Protein AF-A0AAV5MUM1-F1 (afdb_monomer)

Foldseek 3Di:
DDDDDDDDDDDDDPPDDLQCLAQVVVVVDPPHVCVVVVHGGGDPDDDDPDDDDPPPPDD

Mean predicted aligned error: 5.09 Å

pLDDT: mean 91.94, std 11.87, range [50.5, 98.5]

Secondary structure (DSSP, 8-state):
-------------TT--HHHHHH-GGGTSSS-HHHHHTS----S---------------

Sequence (59 aa):
GSSQYFLLYLCTQAGTYIKEFVHGDLGRTHPSVGSILGCRAEIMQLDVTDVKMDCFLTG

Radius of gyration: 14.81 Å; Cα contacts (8 Å, |Δi|>4): 36; chains: 1; bounding box: 37×21×45 Å

InterPro domains:
  IPR020103 Pseudouridine synthase, catalytic domain superfamily [SSF55120] (4-52)
  IPR039894 tRNA pseudouridine synthase Pus10-like [PTHR21568] (4-55)
  IPR048741 Pus10-like, C-terminal [PF21238] (3-51)

Structure (mmCIF, N/CA/C/O backbone):
data_AF-A0AAV5MUM1-F1
#
_entry.id   AF-A0AAV5MUM1-F1
#
loop_
_atom_site.group_PDB
_atom_site.id
_atom_site.type_symbol
_atom_site.label_atom_id
_atom_site.label_alt_id
_atom_site.label_comp_id
_atom_site.label_asym_id
_atom_site.label_entity_id
_atom_site.label_seq_id
_atom_site.pdbx_PDB_ins_code
_atom_site.Cartn_x
_atom_site.Cartn_y
_atom_site.Cartn_z
_atom_site.occupancy
_atom_site.B_iso_or_equiv
_atom_site.auth_seq_id
_atom_site.auth_comp_id
_atom_site.auth_asym_id
_atom_site.auth_atom_id
_atom_site.pdbx_PDB_model_num
ATOM 1 N N . GLY A 1 1 ? -16.874 -1.793 17.552 1.00 63.12 1 GLY A N 1
ATOM 2 C CA . GLY A 1 1 ? -16.575 -1.093 16.290 1.00 63.12 1 GLY A CA 1
ATOM 3 C C . GLY A 1 1 ? -16.486 -2.124 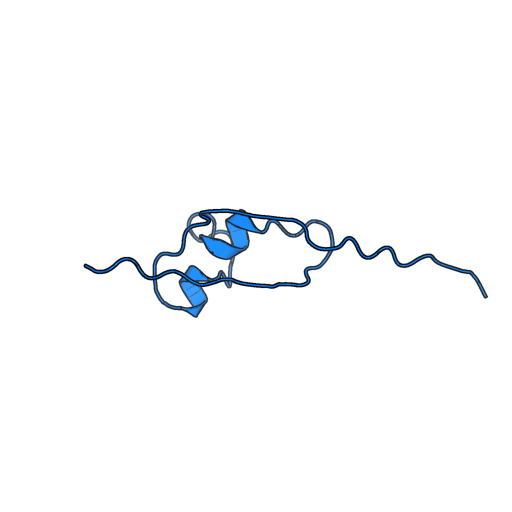15.193 1.00 63.12 1 GLY A C 1
ATOM 4 O O . GLY A 1 1 ? -15.954 -3.194 15.454 1.00 63.12 1 GLY A O 1
ATOM 5 N N . SER A 1 2 ? -17.060 -1.860 14.024 1.00 82.00 2 SER A N 1
ATOM 6 C CA . SER A 1 2 ? -16.952 -2.757 12.870 1.00 82.00 2 SER A CA 1
ATOM 7 C C . SER A 1 2 ? -15.530 -2.722 12.316 1.00 82.00 2 SER A C 1
ATOM 9 O O . SER A 1 2 ? -15.023 -1.638 12.021 1.00 82.00 2 SER A O 1
ATOM 11 N N . SER A 1 3 ? -14.901 -3.882 12.154 1.00 81.88 3 SER A N 1
ATOM 12 C CA . SER A 1 3 ? -13.659 -3.983 11.389 1.00 81.88 3 SER A CA 1
ATOM 13 C C . SER A 1 3 ? -13.942 -3.667 9.922 1.00 81.88 3 SER A C 1
ATOM 15 O O . SER A 1 3 ? -14.900 -4.194 9.357 1.00 81.88 3 SER A O 1
ATOM 17 N N . GLN A 1 4 ? -13.129 -2.798 9.325 1.00 92.06 4 GLN A N 1
ATOM 18 C CA . GLN A 1 4 ? -13.201 -2.462 7.905 1.00 92.06 4 GLN A CA 1
ATOM 19 C C . GLN A 1 4 ? -12.016 -3.101 7.188 1.00 92.06 4 GLN A C 1
ATOM 21 O O . GLN A 1 4 ? -10.886 -3.020 7.668 1.00 92.06 4 GLN A O 1
ATOM 26 N N . TYR A 1 5 ? -12.283 -3.731 6.049 1.00 95.50 5 TYR A N 1
ATOM 27 C CA . TYR A 1 5 ? -11.281 -4.420 5.243 1.00 95.50 5 TYR A CA 1
ATOM 28 C C . TYR A 1 5 ? -11.387 -3.958 3.795 1.00 95.50 5 TYR A C 1
ATOM 30 O O . TYR A 1 5 ? -12.480 -3.680 3.304 1.00 95.50 5 TYR A O 1
ATOM 38 N N . PHE A 1 6 ? -10.253 -3.905 3.107 1.00 96.50 6 PHE A N 1
ATOM 39 C CA . PHE A 1 6 ? -10.195 -3.642 1.676 1.00 96.50 6 PHE A CA 1
ATOM 40 C C . PHE A 1 6 ? -8.998 -4.365 1.060 1.00 96.50 6 PHE A C 1
ATOM 42 O O . PHE A 1 6 ? -8.060 -4.745 1.762 1.00 96.50 6 PHE A O 1
ATOM 49 N N . LEU A 1 7 ? -9.043 -4.550 -0.257 1.00 97.94 7 LEU A N 1
ATOM 50 C CA . LEU A 1 7 ? -7.921 -5.056 -1.039 1.00 97.94 7 LEU A CA 1
ATOM 51 C C . LEU A 1 7 ? -7.178 -3.881 -1.669 1.00 97.94 7 LEU A C 1
ATOM 53 O O . LEU A 1 7 ? -7.799 -2.987 -2.246 1.00 97.94 7 LEU A O 1
ATOM 57 N N . LEU A 1 8 ? -5.852 -3.901 -1.568 1.00 97.88 8 LEU A N 1
ATOM 58 C CA . LEU A 1 8 ? -4.975 -2.870 -2.106 1.00 97.88 8 LEU A CA 1
ATOM 59 C C . LEU A 1 8 ? -4.009 -3.496 -3.110 1.00 97.88 8 LEU A C 1
ATOM 61 O O . LEU A 1 8 ? -3.088 -4.211 -2.727 1.00 97.88 8 LEU A O 1
ATOM 65 N N . TYR A 1 9 ? -4.219 -3.211 -4.393 1.00 98.12 9 TYR A N 1
ATOM 66 C CA . TYR A 1 9 ? -3.315 -3.620 -5.465 1.00 98.12 9 TYR A CA 1
ATOM 67 C C . TYR A 1 9 ? -2.336 -2.487 -5.765 1.00 98.12 9 TYR A C 1
ATOM 69 O O . TYR A 1 9 ? -2.752 -1.353 -5.998 1.00 98.12 9 TYR A O 1
ATOM 77 N N . LEU A 1 10 ? -1.037 -2.788 -5.755 1.00 97.19 10 LEU A N 1
ATOM 78 C CA . LEU A 1 10 ? 0.032 -1.807 -5.944 1.00 97.19 10 LEU A CA 1
ATOM 79 C C . LEU A 1 10 ? 1.101 -2.363 -6.881 1.00 97.19 10 LEU A C 1
ATOM 81 O O . LEU A 1 10 ? 1.453 -3.537 -6.807 1.00 97.19 10 LEU A O 1
ATOM 85 N N . CYS A 1 11 ? 1.660 -1.488 -7.712 1.00 97.25 11 CYS A N 1
ATOM 86 C CA . CYS A 1 11 ? 2.934 -1.711 -8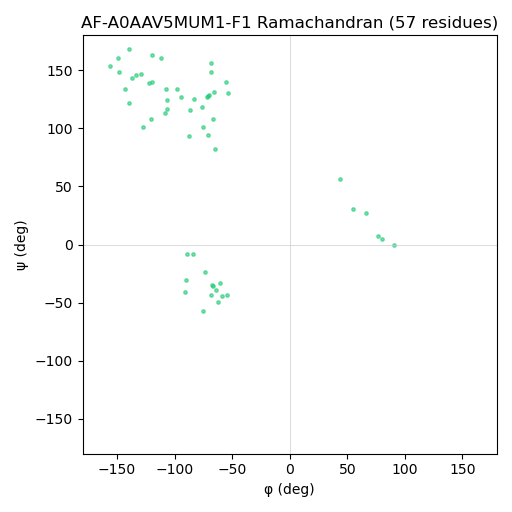.383 1.00 97.25 11 CYS A CA 1
ATOM 87 C C . CYS A 1 11 ? 3.959 -0.819 -7.689 1.00 97.25 11 CYS A C 1
ATOM 89 O O . CYS A 1 11 ? 3.751 0.391 -7.595 1.00 97.25 11 CYS A O 1
ATOM 91 N N . THR A 1 12 ? 5.048 -1.394 -7.194 1.00 96.81 12 THR A N 1
ATOM 92 C CA . THR A 1 12 ? 6.072 -0.650 -6.453 1.00 96.81 12 THR A CA 1
ATOM 93 C C . THR A 1 12 ? 7.421 -0.730 -7.145 1.00 96.81 12 THR A C 1
ATOM 95 O O . THR A 1 12 ? 7.654 -1.599 -7.983 1.00 96.81 12 THR A O 1
ATOM 98 N N . GLN A 1 13 ? 8.333 0.164 -6.770 1.00 95.88 13 GLN A N 1
ATOM 99 C CA . GLN A 1 13 ? 9.735 0.042 -7.160 1.00 95.88 13 GLN A CA 1
ATOM 100 C C . GLN A 1 13 ? 10.383 -1.160 -6.455 1.00 95.88 13 GLN A C 1
ATOM 102 O O . GLN A 1 13 ? 9.931 -1.593 -5.386 1.00 95.88 13 GLN A O 1
ATOM 107 N N . ALA A 1 14 ? 11.455 -1.694 -7.044 1.00 94.62 14 ALA A N 1
ATOM 108 C CA . ALA A 1 14 ? 12.235 -2.774 -6.448 1.00 94.62 14 ALA A CA 1
ATOM 109 C C . ALA A 1 14 ? 12.732 -2.399 -5.040 1.00 94.62 14 ALA A C 1
ATOM 111 O O . ALA A 1 14 ? 13.136 -1.265 -4.793 1.00 94.62 14 ALA A O 1
ATOM 112 N N . GLY A 1 15 ? 12.692 -3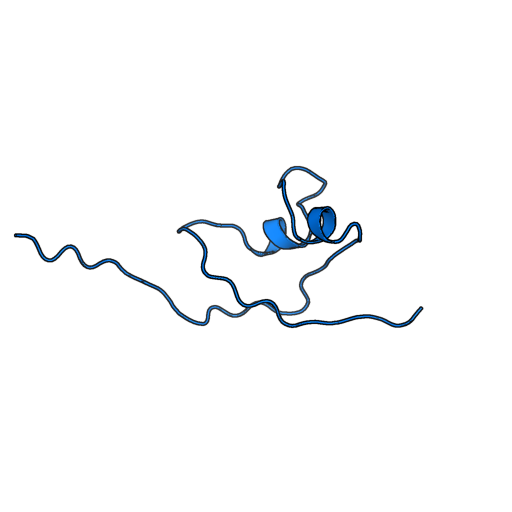.360 -4.114 1.00 95.12 15 GLY A N 1
ATOM 113 C CA . GLY A 1 15 ? 13.131 -3.154 -2.729 1.00 95.12 15 GLY A CA 1
ATOM 114 C C . GLY A 1 15 ? 12.151 -2.379 -1.843 1.00 95.12 15 GLY A C 1
ATOM 115 O O . GLY A 1 15 ? 12.494 -2.065 -0.707 1.00 95.12 15 GLY A O 1
ATOM 116 N N . THR A 1 16 ? 10.937 -2.079 -2.317 1.00 96.94 16 THR A N 1
ATOM 117 C CA . THR A 1 16 ? 9.915 -1.441 -1.474 1.00 96.94 16 THR A CA 1
ATOM 118 C C . THR A 1 16 ? 9.403 -2.410 -0.404 1.00 96.94 16 THR A C 1
ATOM 120 O O . THR A 1 16 ? 8.968 -3.522 -0.700 1.00 96.94 16 THR A O 1
ATOM 123 N N . TYR A 1 17 ? 9.406 -1.955 0.845 1.00 97.75 17 TYR A N 1
ATOM 124 C CA . TYR A 1 17 ? 8.952 -2.693 2.022 1.00 97.75 17 TYR A CA 1
ATOM 125 C C . TYR A 1 17 ? 7.439 -2.489 2.229 1.00 97.75 17 TYR A C 1
ATOM 127 O O . TYR A 1 17 ? 6.994 -1.494 2.802 1.00 97.75 17 TYR A O 1
ATOM 135 N N . ILE A 1 18 ? 6.623 -3.401 1.685 1.00 98.38 18 ILE A N 1
ATOM 136 C CA . ILE A 1 18 ? 5.160 -3.217 1.596 1.00 98.38 18 ILE A CA 1
ATOM 137 C C . ILE A 1 18 ? 4.474 -3.218 2.967 1.00 98.38 18 ILE A C 1
ATOM 139 O O . ILE A 1 18 ? 3.517 -2.471 3.165 1.00 98.38 18 ILE A O 1
ATOM 143 N N . LYS A 1 19 ? 4.950 -4.022 3.927 1.00 97.81 19 LYS A N 1
ATOM 144 C CA . LYS A 1 19 ? 4.353 -4.073 5.274 1.00 97.81 19 LYS A CA 1
ATOM 145 C C . LYS A 1 19 ? 4.473 -2.715 5.954 1.00 97.81 19 LYS A C 1
ATOM 147 O O . LYS A 1 19 ? 3.475 -2.137 6.378 1.00 97.81 19 LYS A O 1
ATOM 152 N N . GLU A 1 20 ? 5.674 -2.170 5.920 1.00 98.38 20 GLU A N 1
ATOM 153 C CA . GLU A 1 20 ? 6.066 -0.894 6.487 1.00 98.38 20 GLU A CA 1
ATOM 154 C C . GLU A 1 20 ? 5.336 0.262 5.800 1.00 98.38 20 GLU A C 1
ATOM 156 O O . GLU A 1 20 ? 4.855 1.170 6.475 1.00 98.38 20 GLU A O 1
ATOM 161 N N . PHE A 1 21 ? 5.145 0.197 4.478 1.00 98.50 21 PHE A N 1
ATOM 162 C CA . PHE A 1 21 ? 4.302 1.155 3.762 1.00 98.50 21 PHE A CA 1
ATOM 163 C C . PHE A 1 21 ? 2.839 1.139 4.237 1.00 98.50 21 PHE A C 1
ATOM 165 O O . PHE A 1 21 ? 2.200 2.190 4.275 1.00 98.50 21 PHE A O 1
ATOM 172 N N . VAL A 1 22 ? 2.291 -0.011 4.645 1.00 98.31 22 VAL A N 1
ATOM 173 C CA . VAL A 1 22 ? 0.915 -0.082 5.159 1.00 98.31 22 VAL A CA 1
ATOM 174 C C . VAL A 1 22 ? 0.811 0.484 6.577 1.00 98.31 22 VAL A C 1
ATOM 176 O O . VAL A 1 22 ? 0.047 1.428 6.796 1.00 98.31 22 VAL A O 1
ATOM 179 N N . HIS A 1 23 ? 1.576 -0.057 7.531 1.00 97.69 23 HIS A N 1
ATOM 180 C CA . HIS A 1 23 ? 1.436 0.295 8.953 1.00 97.69 23 HIS A CA 1
ATOM 181 C C . HIS A 1 23 ? 2.292 1.497 9.394 1.00 97.69 23 HIS A C 1
ATOM 183 O O . HIS A 1 23 ? 2.156 1.987 10.514 1.00 97.69 23 HIS A O 1
ATOM 189 N N . GLY A 1 24 ? 3.178 1.991 8.529 1.00 98.19 24 GLY A N 1
ATOM 190 C CA . GLY A 1 24 ? 3.993 3.189 8.743 1.00 98.19 24 GLY A CA 1
ATOM 191 C C . GLY A 1 24 ? 5.229 3.003 9.614 1.00 98.19 24 GLY A C 1
ATOM 192 O O . GLY A 1 24 ? 5.889 3.995 9.910 1.00 98.19 24 GLY A O 1
ATO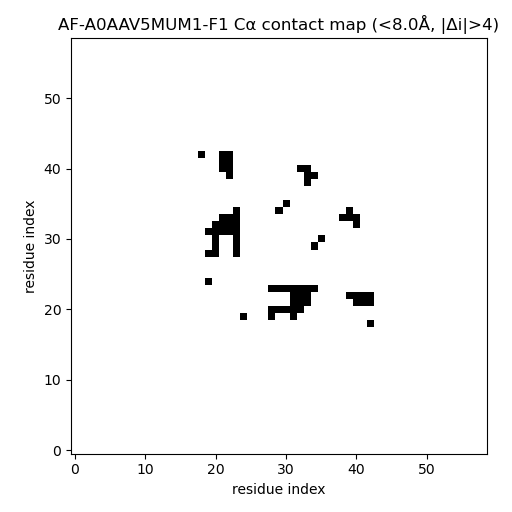M 193 N N . ASP A 1 25 ? 5.531 1.771 10.030 1.00 97.56 25 ASP A N 1
ATOM 194 C CA . ASP A 1 25 ? 6.730 1.416 10.800 1.00 97.56 25 ASP A CA 1
ATOM 195 C C . ASP A 1 25 ? 7.057 2.404 11.938 1.00 97.56 25 ASP A C 1
ATOM 197 O O . ASP A 1 25 ? 8.106 3.046 11.973 1.00 97.56 25 ASP A O 1
ATOM 201 N N . LEU A 1 26 ? 6.079 2.603 12.831 1.00 95.94 26 LEU A N 1
ATOM 202 C CA . LEU A 1 26 ? 6.156 3.548 13.956 1.00 95.94 26 LEU A CA 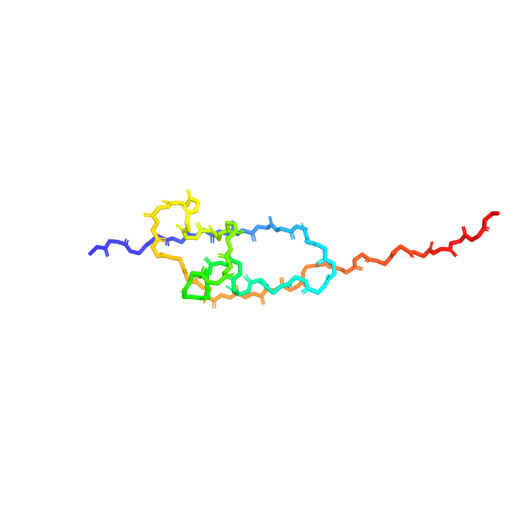1
ATOM 203 C C . LEU A 1 26 ? 6.496 4.995 13.539 1.00 95.94 26 LEU A C 1
ATOM 205 O O . LEU A 1 26 ? 7.107 5.746 14.294 1.00 95.94 26 LEU A O 1
ATOM 209 N N . GLY A 1 27 ? 6.086 5.390 12.334 1.00 95.69 27 GLY A N 1
ATOM 210 C CA . GLY A 1 27 ? 6.319 6.715 11.766 1.00 95.69 27 GLY A CA 1
ATOM 211 C C . GLY A 1 27 ? 7.608 6.846 10.952 1.00 95.69 27 GLY A C 1
ATOM 212 O O . GLY A 1 27 ? 7.850 7.922 10.413 1.00 95.69 27 GLY A O 1
ATOM 213 N N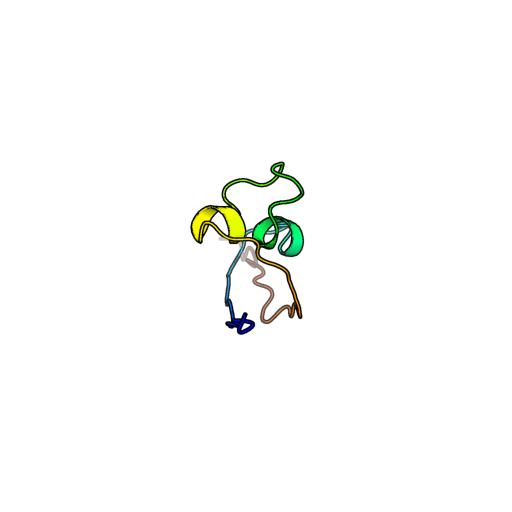 . ARG A 1 28 ? 8.426 5.790 10.816 1.00 98.12 28 ARG A N 1
ATOM 214 C CA . ARG A 1 28 ? 9.645 5.835 9.985 1.00 98.12 28 ARG A CA 1
ATOM 215 C C . ARG A 1 28 ? 9.350 5.820 8.484 1.00 98.12 28 ARG A C 1
ATOM 217 O O . ARG A 1 28 ? 10.176 6.292 7.705 1.00 98.12 28 ARG A O 1
ATOM 224 N N . THR A 1 29 ? 8.195 5.296 8.072 1.00 98.25 29 THR A N 1
ATOM 225 C CA . THR A 1 29 ? 7.771 5.258 6.666 1.00 98.25 29 THR A CA 1
ATOM 226 C C . THR A 1 29 ? 6.662 6.276 6.420 1.00 98.25 29 THR A C 1
ATOM 228 O O . THR A 1 29 ? 5.574 6.165 6.989 1.00 98.25 29 THR A O 1
ATOM 231 N N . HIS A 1 30 ? 6.931 7.268 5.563 1.00 97.06 30 HIS A N 1
ATOM 232 C CA . HIS A 1 30 ? 5.994 8.351 5.263 1.00 97.06 30 HIS A CA 1
ATOM 233 C C . HIS A 1 30 ? 6.047 8.790 3.780 1.00 97.06 30 HIS A C 1
ATOM 235 O O . HIS A 1 30 ? 7.143 9.019 3.267 1.00 97.06 30 HIS A O 1
ATOM 241 N N . PRO A 1 31 ? 4.891 8.959 3.105 1.00 97.06 31 PRO A N 1
ATOM 242 C CA . PRO A 1 31 ? 3.560 8.595 3.588 1.00 97.06 31 PRO A CA 1
ATOM 243 C C . PRO A 1 31 ? 3.390 7.068 3.687 1.00 97.06 31 PRO A C 1
ATOM 245 O O . PRO A 1 31 ? 3.959 6.310 2.907 1.00 97.06 31 PRO A O 1
ATOM 248 N N . SER A 1 32 ? 2.588 6.629 4.654 1.00 98.44 32 SER A N 1
ATOM 249 C CA . SER A 1 32 ? 2.073 5.260 4.794 1.00 98.44 32 SER A CA 1
ATOM 250 C C . SER A 1 32 ? 0.565 5.220 4.553 1.00 98.44 32 SER A C 1
ATOM 252 O O . SER A 1 32 ? -0.106 6.244 4.707 1.00 98.44 32 SER A O 1
ATOM 254 N N . VAL A 1 33 ? -0.002 4.053 4.244 1.00 98.12 33 VAL A N 1
ATOM 255 C CA . VAL A 1 33 ? -1.459 3.886 4.062 1.00 98.12 33 VAL A CA 1
ATOM 256 C C . VAL A 1 33 ? -2.230 4.376 5.288 1.00 98.12 33 VAL A C 1
ATOM 258 O O . VAL A 1 33 ? -3.198 5.120 5.140 1.00 98.12 33 VAL A O 1
ATOM 261 N N . GLY A 1 34 ? -1.766 4.038 6.496 1.00 97.06 34 GLY A N 1
ATOM 262 C CA . GLY A 1 34 ? -2.367 4.543 7.730 1.00 97.06 34 GLY A CA 1
ATOM 263 C C . GLY A 1 34 ? -2.354 6.074 7.819 1.00 97.06 34 GLY A C 1
ATOM 264 O O . GLY A 1 34 ? -3.375 6.686 8.127 1.00 97.06 34 GLY A O 1
ATOM 265 N N . SER A 1 35 ? -1.231 6.714 7.469 1.00 98.06 35 SER A N 1
ATOM 266 C CA . SER A 1 35 ? -1.148 8.184 7.459 1.00 98.06 35 SER A CA 1
ATOM 267 C C . SER A 1 35 ? -2.025 8.830 6.382 1.00 98.06 35 SER A C 1
ATOM 269 O O . SER A 1 35 ? -2.602 9.884 6.629 1.00 98.06 35 SER A O 1
ATOM 271 N N . ILE A 1 36 ? -2.173 8.185 5.220 1.00 98.12 36 ILE A N 1
ATOM 272 C CA . ILE A 1 36 ? -3.011 8.660 4.111 1.00 98.12 36 ILE A CA 1
ATOM 273 C C . ILE A 1 36 ? -4.494 8.590 4.489 1.00 98.12 36 ILE A C 1
ATOM 275 O O . ILE A 1 36 ? -5.244 9.522 4.218 1.00 98.12 36 ILE A O 1
ATOM 279 N N . LEU A 1 37 ? -4.920 7.496 5.125 1.00 96.38 37 LEU A N 1
ATOM 280 C CA . LEU A 1 37 ? -6.311 7.288 5.537 1.00 96.38 37 LEU A CA 1
ATOM 281 C C . LEU A 1 37 ? -6.650 7.937 6.889 1.00 96.38 37 LEU A C 1
ATOM 283 O O . LEU A 1 37 ? -7.814 7.949 7.286 1.00 96.38 37 LEU A O 1
ATOM 287 N N . GLY A 1 38 ? -5.654 8.457 7.612 1.00 96.19 38 GLY A N 1
ATOM 288 C CA . GLY A 1 38 ? -5.834 9.034 8.945 1.00 96.19 38 GLY A CA 1
ATOM 289 C C . GLY A 1 38 ? -6.247 8.006 10.004 1.00 96.19 38 GLY A C 1
ATOM 290 O O . GLY A 1 38 ? -6.910 8.357 10.979 1.00 96.19 38 GLY A O 1
ATOM 291 N N . CYS A 1 39 ? -5.891 6.733 9.823 1.00 95.00 39 CYS A N 1
ATOM 292 C CA . CYS A 1 39 ? -6.248 5.651 10.736 1.00 95.00 39 CYS A CA 1
ATOM 293 C C . CYS A 1 39 ? -5.089 4.668 10.936 1.00 95.00 39 CYS A C 1
ATOM 295 O O . CYS A 1 39 ? -4.107 4.662 10.196 1.00 95.00 39 CYS A O 1
ATOM 297 N N . ARG A 1 40 ? -5.204 3.778 11.927 1.00 95.19 40 ARG A N 1
ATOM 298 C CA . ARG A 1 40 ? -4.298 2.627 12.011 1.00 95.19 40 ARG A CA 1
ATOM 299 C C . ARG A 1 40 ? -4.654 1.638 10.899 1.00 95.19 40 ARG A C 1
ATOM 301 O O . ARG A 1 40 ? -5.810 1.233 10.799 1.00 95.19 40 ARG A O 1
ATOM 308 N N . ALA A 1 41 ? -3.666 1.248 10.102 1.00 96.62 41 ALA A N 1
ATOM 309 C CA . ALA A 1 41 ? -3.788 0.221 9.074 1.00 96.62 41 ALA A CA 1
ATOM 310 C C . ALA A 1 41 ? -2.807 -0.918 9.378 1.00 96.62 41 ALA A C 1
ATOM 312 O O . ALA A 1 41 ? -1.684 -0.666 9.805 1.00 96.62 41 ALA A O 1
ATOM 313 N N . GLU A 1 42 ? -3.237 -2.161 9.173 1.00 96.19 42 GLU A N 1
ATOM 314 C CA . GLU A 1 42 ? -2.454 -3.376 9.426 1.00 96.19 42 GLU A CA 1
ATOM 315 C C . GLU A 1 42 ? -2.587 -4.322 8.230 1.00 96.19 42 GLU A C 1
ATOM 317 O O . GLU A 1 42 ? -3.649 -4.394 7.606 1.00 96.19 42 GLU A O 1
ATOM 322 N N . ILE A 1 43 ? -1.521 -5.061 7.914 1.00 96.62 43 ILE A N 1
ATOM 323 C CA . ILE A 1 43 ? -1.565 -6.099 6.878 1.00 96.62 43 ILE A CA 1
ATOM 324 C C . ILE A 1 43 ? -2.132 -7.387 7.467 1.00 96.62 43 ILE A C 1
ATOM 326 O O . ILE A 1 43 ? -1.582 -7.938 8.416 1.00 96.62 43 ILE A O 1
ATOM 330 N N . MET A 1 44 ? -3.185 -7.905 6.834 1.00 96.69 44 MET A N 1
ATOM 331 C CA . MET A 1 44 ? -3.725 -9.239 7.118 1.00 96.69 44 MET A CA 1
ATOM 332 C C . MET A 1 44 ? -3.090 -10.314 6.226 1.00 96.69 44 MET A C 1
ATOM 334 O O . MET A 1 44 ? -2.777 -11.402 6.697 1.00 96.69 44 MET A O 1
ATOM 338 N N . GLN A 1 45 ? -2.883 -10.000 4.944 1.00 97.94 45 GLN A N 1
ATOM 339 C CA . GLN A 1 45 ? -2.281 -10.881 3.943 1.00 97.94 45 GLN A CA 1
ATOM 340 C C . GLN A 1 45 ? -1.514 -10.039 2.917 1.00 97.94 45 GLN A C 1
ATOM 342 O O . GLN A 1 45 ? -1.889 -8.897 2.648 1.00 97.94 45 GLN A O 1
ATOM 347 N N . LEU A 1 46 ? -0.434 -10.595 2.368 1.00 98.06 46 LEU A N 1
ATOM 348 C CA . LEU A 1 46 ? 0.383 -9.963 1.337 1.00 98.06 46 LEU A CA 1
ATOM 349 C C . LEU A 1 46 ? 0.788 -11.012 0.305 1.00 98.06 46 LEU A C 1
ATOM 351 O O . LEU A 1 46 ? 1.476 -11.969 0.653 1.00 98.06 46 LEU A O 1
ATOM 355 N N . ASP A 1 47 ? 0.416 -10.774 -0.949 1.00 97.94 47 ASP A N 1
ATOM 356 C CA . ASP A 1 47 ? 0.747 -11.631 -2.084 1.00 97.94 47 ASP 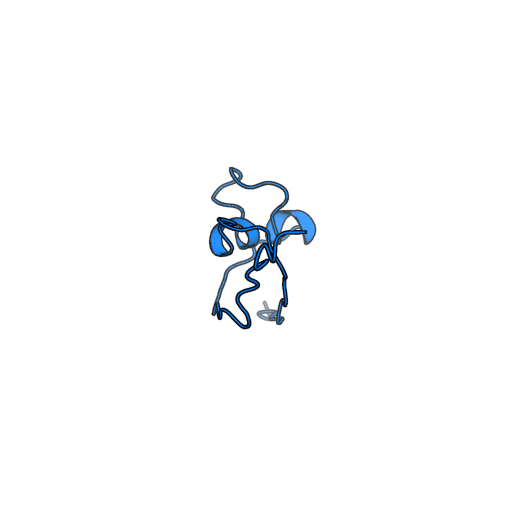A CA 1
ATOM 357 C C . ASP A 1 47 ? 1.505 -10.832 -3.150 1.00 97.94 47 ASP A C 1
ATOM 359 O O . ASP A 1 47 ? 1.158 -9.688 -3.455 1.00 97.94 47 ASP A O 1
ATOM 363 N N . VAL A 1 48 ? 2.531 -11.446 -3.743 1.00 97.06 48 VAL A N 1
ATOM 364 C CA . VAL A 1 48 ? 3.192 -10.916 -4.944 1.00 97.06 48 VAL A CA 1
ATOM 365 C C . VAL A 1 48 ? 2.417 -11.418 -6.156 1.00 97.06 48 VAL A C 1
ATOM 367 O O . VAL A 1 48 ? 2.348 -12.621 -6.391 1.00 97.06 48 VAL A O 1
ATOM 370 N N . THR A 1 49 ? 1.816 -10.497 -6.907 1.00 97.19 49 THR A N 1
ATOM 371 C CA . THR A 1 49 ? 0.981 -10.835 -8.073 1.00 97.19 49 THR A CA 1
ATOM 372 C C . THR A 1 49 ? 1.769 -10.901 -9.377 1.00 97.19 49 THR A C 1
ATOM 374 O O . THR A 1 49 ? 1.408 -11.674 -10.257 1.00 97.19 49 THR A O 1
ATOM 377 N N . ASP A 1 50 ? 2.837 -10.111 -9.497 1.00 95.88 50 ASP A N 1
ATOM 378 C CA . ASP A 1 50 ? 3.694 -10.048 -10.679 1.00 95.88 50 ASP A CA 1
ATOM 379 C C . ASP A 1 50 ? 5.100 -9.546 -10.304 1.00 95.88 50 ASP A C 1
ATOM 381 O O . ASP A 1 50 ? 5.263 -8.803 -9.330 1.00 95.88 50 ASP A O 1
ATOM 385 N N . VAL A 1 51 ? 6.115 -9.932 -11.082 1.00 93.44 51 VAL A N 1
ATOM 386 C CA . VAL A 1 51 ? 7.495 -9.440 -10.945 1.00 93.44 51 VAL A CA 1
ATOM 387 C C . VAL A 1 51 ? 7.972 -8.937 -12.301 1.00 93.44 51 VAL A C 1
ATOM 389 O O . VAL A 1 51 ? 8.372 -9.712 -13.170 1.00 93.44 51 VAL A O 1
ATOM 392 N N . LYS A 1 52 ? 7.955 -7.613 -12.470 1.00 90.50 52 LYS A N 1
ATOM 393 C CA . LYS A 1 52 ? 8.418 -6.963 -13.697 1.00 90.50 52 LYS A CA 1
ATOM 394 C C . LYS A 1 52 ? 9.940 -6.949 -13.742 1.00 90.50 52 LYS A C 1
ATOM 396 O O . LYS A 1 52 ? 10.581 -6.331 -12.895 1.00 90.50 52 LYS A O 1
ATOM 401 N N . MET A 1 53 ? 10.494 -7.612 -14.749 1.00 85.00 53 MET A N 1
ATOM 402 C CA . MET A 1 53 ? 11.908 -7.539 -15.091 1.00 85.00 53 MET A CA 1
ATOM 403 C C . MET A 1 53 ? 12.031 -6.751 -16.390 1.00 85.00 53 MET A C 1
ATOM 405 O O . MET A 1 53 ? 11.595 -7.225 -17.439 1.00 85.00 53 MET A O 1
ATOM 409 N N . ASP A 1 54 ? 12.628 -5.562 -16.331 1.00 75.81 54 ASP A N 1
ATOM 410 C CA . ASP A 1 54 ? 13.032 -4.862 -17.546 1.00 75.81 54 ASP A CA 1
ATOM 411 C C . ASP A 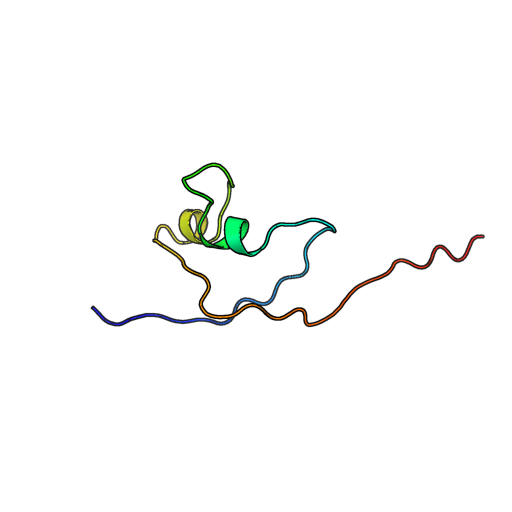1 54 ? 14.230 -5.622 -18.130 1.00 75.81 54 ASP A C 1
ATOM 413 O O . ASP A 1 54 ? 15.377 -5.458 -17.709 1.00 75.81 54 ASP A O 1
ATOM 417 N N . CYS A 1 55 ? 13.970 -6.534 -19.067 1.00 64.62 55 CYS A N 1
ATOM 418 C CA . CYS A 1 55 ? 15.034 -7.136 -19.855 1.00 64.62 55 CYS A CA 1
ATOM 419 C C . CYS A 1 55 ? 15.645 -6.038 -20.729 1.00 64.62 55 CYS A C 1
ATOM 421 O O . CYS A 1 55 ? 15.027 -5.601 -21.700 1.00 64.62 55 CYS A O 1
ATOM 423 N N . PHE A 1 56 ? 16.864 -5.606 -20.401 1.00 64.69 56 PHE A N 1
ATOM 424 C CA . PHE A 1 56 ? 17.689 -4.788 -21.286 1.00 64.69 56 PHE A CA 1
ATOM 425 C C . PHE A 1 56 ? 18.048 -5.605 -22.534 1.00 64.69 56 PHE A C 1
ATOM 427 O O . PHE A 1 56 ? 19.119 -6.201 -22.623 1.00 64.69 56 PHE A O 1
ATOM 434 N N . LEU A 1 57 ? 17.138 -5.661 -23.504 1.00 59.03 57 LEU A N 1
ATOM 435 C CA . LEU A 1 57 ? 17.512 -5.966 -24.875 1.00 59.03 57 LEU A CA 1
ATOM 436 C C . LEU A 1 57 ? 18.170 -4.702 -25.422 1.00 59.03 57 LEU A C 1
ATOM 438 O O . LEU A 1 57 ? 17.520 -3.701 -25.708 1.00 59.03 57 LEU A O 1
ATOM 442 N N . THR A 1 58 ? 19.494 -4.760 -25.448 1.00 54.47 58 THR A N 1
ATOM 443 C CA . THR A 1 58 ? 20.404 -3.768 -26.010 1.00 54.47 58 THR A CA 1
ATOM 444 C C . THR A 1 58 ? 20.044 -3.453 -27.460 1.00 54.47 58 THR A C 1
ATOM 446 O O . THR A 1 58 ? 19.915 -4.374 -28.270 1.00 54.47 58 THR A O 1
ATOM 449 N N . GLY A 1 59 ? 19.948 -2.161 -27.773 1.00 50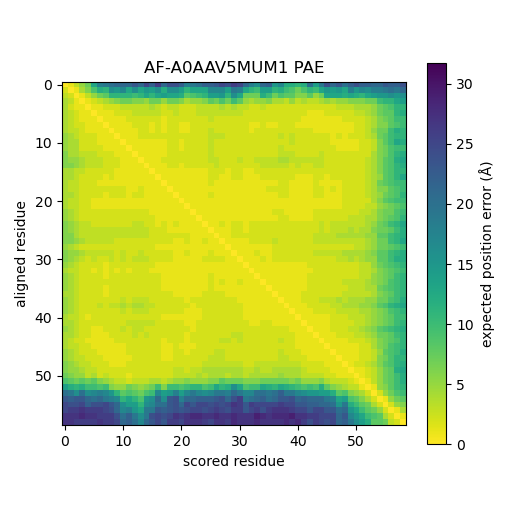.50 59 GLY A N 1
ATOM 450 C CA . GLY A 1 59 ? 20.163 -1.605 -29.108 1.00 50.50 59 GLY A CA 1
ATOM 451 C C . GLY A 1 59 ? 21.397 -0.722 -29.069 1.00 50.50 59 GLY A C 1
ATOM 452 O O . GLY A 1 59 ? 21.482 0.076 -28.109 1.00 50.50 59 GLY A O 1
#

Organism: NCBI:txid152421

Solvent-accessible surface area (backbone atoms only — not comparable to full-atom values): 4296 Å² total; per-residue (Å²): 131,84,88,84,85,82,87,84,88,82,88,77,65,89,90,66,61,64,67,39,36,32,50,10,57,93,70,75,36,78,86,12,52,14,68,75,71,73,45,93,39,77,84,88,79,89,82,88,89,78,82,91,74,86,74,83,76,83,128